Protein AF-A0A353HQZ3-F1 (afdb_monomer_lite)

Foldseek 3Di:
DDDDPPPPPPCVVVVVVLVVVVDDDDDPDDDDPPVVVVVVSVVVVVVVVVVVVVVVVVVVVVVVVVVVVVVVVVVVVVVVVVVVVVVVVVVVVVVVVVVVVVVLVVLLVVLVVQCVVVVVVLVVVLVVLVVQLVVCPPPPPVSNVVSVVVNVVSVVVNVVSVVVSVVSNDPPDD

Secondary structure (DSSP, 8-state):
--------TTSHHHHHHHHHTTS-----S----HHHHHHHHHHHHHHHHHHHHHHHHHHHHHHHHHHHHHHHHHHHHHHHHHHHHHHHHHHHHHHHHHHHHHHHHHHHHHHHHHHHHHHHHHHHHHHHHHHHHHHHTTT-HHHHHHHHHHHHHHHHHHHHHHHHHHHTS-----

Radius of gyration: 51.66 Å; chains: 1; bounding box: 93×32×140 Å

Structure (mmCIF, N/CA/C/O backbone):
data_AF-A0A353HQZ3-F1
#
_entry.id   AF-A0A353HQZ3-F1
#
loop_
_atom_site.group_PDB
_atom_site.id
_atom_site.type_symbol
_atom_site.label_atom_id
_atom_site.label_alt_id
_atom_site.label_comp_id
_atom_site.label_asym_id
_atom_site.label_entity_id
_atom_site.label_seq_id
_atom_site.pdbx_PDB_ins_code
_atom_site.Cartn_x
_atom_site.Cartn_y
_atom_site.Cartn_z
_atom_site.occupancy
_atom_site.B_iso_or_equiv
_atom_site.auth_seq_id
_atom_site.auth_comp_id
_atom_site.auth_asym_id
_atom_site.auth_atom_id
_atom_site.pdbx_PDB_model_num
ATOM 1 N N . MET A 1 1 ? 23.867 16.248 -28.131 1.00 38.22 1 MET A N 1
ATOM 2 C CA . MET A 1 1 ? 24.488 17.037 -29.217 1.00 38.22 1 MET A CA 1
ATOM 3 C C . MET A 1 1 ? 24.081 16.432 -30.549 1.00 38.22 1 MET A C 1
ATOM 5 O O . MET A 1 1 ? 24.324 15.257 -30.771 1.00 38.22 1 MET A O 1
ATOM 9 N N . LYS A 1 2 ? 23.372 17.206 -31.380 1.00 40.94 2 LYS A N 1
ATOM 10 C CA . LYS A 1 2 ? 22.935 16.814 -32.726 1.00 40.94 2 LYS A CA 1
ATOM 11 C C . LYS A 1 2 ? 24.167 16.733 -33.627 1.00 40.94 2 LYS A C 1
ATOM 13 O O . LYS A 1 2 ? 24.687 17.774 -34.016 1.00 40.94 2 LYS A O 1
ATOM 18 N N . MET A 1 3 ? 24.628 15.527 -33.944 1.00 41.34 3 MET A N 1
ATOM 19 C CA . MET A 1 3 ? 25.555 15.345 -35.054 1.00 41.34 3 MET A CA 1
ATOM 20 C C . MET A 1 3 ? 24.743 15.420 -36.342 1.00 41.34 3 MET A C 1
ATOM 22 O O . MET A 1 3 ? 23.848 14.620 -36.608 1.00 41.34 3 MET A O 1
ATOM 26 N N . SER A 1 4 ? 25.006 16.504 -37.060 1.00 37.56 4 SER A N 1
ATOM 27 C CA . SER A 1 4 ? 24.504 16.847 -38.375 1.00 37.56 4 SER A CA 1
ATOM 28 C C . SER A 1 4 ? 24.644 15.658 -39.316 1.00 37.56 4 SER A C 1
ATOM 30 O O . SER A 1 4 ? 25.734 15.296 -39.756 1.00 37.56 4 SER A O 1
ATOM 32 N N . LEU A 1 5 ? 23.493 15.075 -39.640 1.00 44.28 5 LEU A N 1
ATOM 33 C CA . LEU A 1 5 ? 23.323 14.120 -40.716 1.00 44.28 5 LEU A CA 1
ATOM 34 C C . LEU A 1 5 ? 23.612 14.863 -42.027 1.00 44.28 5 LEU A C 1
ATOM 36 O O . LEU A 1 5 ? 22.738 15.498 -42.625 1.00 44.28 5 LEU A O 1
ATOM 40 N N . THR A 1 6 ? 24.876 14.852 -42.440 1.00 47.00 6 THR A N 1
ATOM 41 C CA . THR A 1 6 ? 25.286 15.270 -43.772 1.00 47.00 6 THR A CA 1
ATOM 42 C C . THR A 1 6 ? 24.639 14.308 -44.760 1.00 47.00 6 THR A C 1
ATOM 44 O O . THR A 1 6 ? 25.075 13.179 -44.975 1.00 47.00 6 THR A O 1
ATOM 47 N N . ARG A 1 7 ? 23.509 14.767 -45.311 1.00 48.06 7 ARG A N 1
ATOM 48 C CA . ARG A 1 7 ? 22.834 14.206 -46.482 1.00 48.06 7 ARG A CA 1
ATOM 49 C C . ARG A 1 7 ? 23.888 13.734 -47.493 1.00 48.06 7 ARG A C 1
ATOM 51 O O . ARG A 1 7 ? 24.708 14.558 -47.903 1.00 48.06 7 ARG A O 1
ATOM 58 N N . PRO A 1 8 ? 23.834 12.491 -48.000 1.00 47.25 8 PRO A N 1
ATOM 59 C CA . PRO A 1 8 ? 24.566 12.130 -49.204 1.00 47.25 8 PRO A CA 1
ATOM 60 C C . PRO A 1 8 ? 23.825 12.728 -50.412 1.00 47.25 8 PRO A C 1
ATOM 62 O O . PRO A 1 8 ? 23.245 12.017 -51.223 1.00 47.25 8 PRO A O 1
ATOM 65 N N . ALA A 1 9 ? 23.793 14.060 -50.508 1.00 45.16 9 ALA A N 1
ATOM 66 C CA . ALA A 1 9 ? 23.201 14.796 -51.626 1.00 45.16 9 ALA A CA 1
ATOM 67 C C . ALA A 1 9 ? 24.158 14.910 -52.832 1.00 45.16 9 ALA A C 1
ATOM 69 O O . ALA A 1 9 ? 23.822 15.550 -53.819 1.00 45.16 9 ALA A O 1
ATOM 70 N N . GLY A 1 10 ? 25.341 14.286 -52.776 1.00 46.62 10 GLY A N 1
ATOM 71 C CA . GLY A 1 10 ? 26.368 14.408 -53.817 1.00 46.62 10 GLY A CA 1
ATOM 72 C C . GLY A 1 10 ? 26.423 13.284 -54.857 1.00 46.62 10 GLY A C 1
ATOM 73 O O . GLY A 1 10 ? 27.144 13.431 -55.835 1.00 46.62 10 GLY A O 1
ATOM 74 N N . PHE A 1 11 ? 25.705 12.165 -54.685 1.00 50.97 11 PHE A N 1
ATOM 75 C CA . PHE A 1 11 ? 25.926 10.968 -55.525 1.00 50.97 11 PHE A CA 1
ATOM 76 C C . PHE A 1 11 ? 24.922 10.765 -56.670 1.00 50.97 11 PHE A C 1
ATOM 78 O O . PHE A 1 11 ? 25.211 10.027 -57.609 1.00 50.97 11 PHE A O 1
ATOM 85 N N . LEU A 1 12 ? 23.772 11.444 -56.640 1.00 51.09 12 LEU A N 1
ATOM 86 C CA . LEU A 1 12 ? 22.805 11.409 -57.744 1.00 51.09 12 LEU A CA 1
ATOM 87 C C . LEU A 1 12 ? 23.307 12.062 -59.051 1.00 51.09 12 LEU A C 1
ATOM 89 O O . LEU A 1 12 ? 23.034 11.487 -60.104 1.00 51.09 12 LEU A O 1
ATOM 93 N N . PRO A 1 13 ? 24.090 13.168 -59.052 1.00 49.91 13 PRO A N 1
ATOM 94 C CA . PRO A 1 13 ? 24.651 13.680 -60.306 1.00 49.91 13 PRO A CA 1
ATOM 95 C C . PRO A 1 13 ? 25.815 12.826 -60.839 1.00 49.91 13 PRO A C 1
ATOM 97 O O . PRO A 1 13 ? 26.076 12.843 -62.038 1.00 49.91 13 PRO A O 1
ATOM 100 N N . ALA A 1 14 ? 26.485 12.036 -59.988 1.00 50.84 14 ALA A N 1
ATOM 101 C CA . ALA A 1 14 ? 27.615 11.200 -60.403 1.00 50.84 14 ALA A CA 1
ATOM 102 C C . ALA A 1 14 ? 27.174 9.960 -61.203 1.00 50.84 14 ALA A C 1
ATOM 104 O O . ALA A 1 14 ? 27.853 9.569 -62.147 1.00 50.84 14 ALA A O 1
ATOM 105 N N . LEU A 1 15 ? 26.016 9.369 -60.883 1.00 51.97 15 LEU A N 1
ATOM 106 C CA . LEU A 1 15 ? 25.512 8.188 -61.598 1.00 51.97 15 LEU A CA 1
ATOM 107 C C . LEU A 1 15 ? 24.880 8.541 -62.959 1.00 51.97 15 LEU A C 1
ATOM 109 O O . LEU A 1 15 ? 24.982 7.763 -63.904 1.00 51.97 15 LEU A O 1
ATOM 113 N N . LEU A 1 16 ? 24.287 9.736 -63.082 1.00 50.94 16 LEU A N 1
ATOM 114 C CA . LEU A 1 16 ? 23.730 10.236 -64.348 1.00 50.94 16 LEU A CA 1
ATOM 115 C C . LEU A 1 16 ? 24.813 10.677 -65.347 1.00 50.94 16 LEU A C 1
ATOM 117 O O . LEU A 1 16 ? 24.624 10.517 -66.549 1.00 50.94 16 LEU A O 1
ATOM 121 N N . LEU A 1 17 ? 25.970 11.152 -64.873 1.00 51.66 17 LEU A N 1
ATOM 122 C CA . LEU A 1 17 ? 27.112 11.470 -65.742 1.00 51.66 17 LEU A CA 1
ATOM 123 C C . LEU A 1 17 ? 27.798 10.222 -66.312 1.00 51.66 17 LEU A C 1
ATOM 125 O O . LEU A 1 17 ? 28.302 10.252 -67.430 1.00 51.66 17 LEU A O 1
ATOM 129 N N . VAL A 1 18 ? 27.773 9.104 -65.584 1.00 52.50 18 VAL A N 1
ATOM 130 C CA . VAL A 1 18 ? 28.383 7.848 -66.041 1.00 52.50 18 VAL A CA 1
ATOM 131 C C . VAL A 1 18 ? 27.542 7.161 -67.128 1.00 52.50 18 VAL A C 1
ATOM 133 O O . VAL A 1 18 ? 28.102 6.577 -68.054 1.00 52.50 18 VAL A O 1
ATOM 136 N N . GLY A 1 19 ? 26.210 7.288 -67.079 1.00 49.19 19 GLY A N 1
ATOM 137 C CA . GLY A 1 19 ? 25.314 6.770 -68.122 1.00 49.19 19 GLY A CA 1
ATOM 138 C C . GLY A 1 19 ? 25.378 7.537 -69.450 1.00 49.19 19 GLY A C 1
ATOM 139 O O . GLY A 1 19 ? 25.110 6.958 -70.500 1.00 49.19 19 GLY A O 1
ATOM 140 N N . ALA A 1 20 ? 25.776 8.813 -69.430 1.00 46.59 20 ALA A N 1
ATOM 141 C CA . ALA A 1 20 ? 25.833 9.651 -70.629 1.00 46.59 20 ALA A CA 1
ATOM 142 C C . ALA A 1 20 ? 27.098 9.432 -71.487 1.00 46.59 20 ALA A C 1
ATOM 144 O O . ALA A 1 20 ? 27.075 9.717 -72.680 1.00 46.59 20 ALA A O 1
ATOM 145 N N . CYS A 1 21 ? 28.183 8.876 -70.932 1.00 45.84 21 CYS A N 1
ATOM 146 C CA . CYS A 1 21 ? 29.441 8.677 -71.671 1.00 45.84 21 CYS A CA 1
ATOM 147 C C . CYS A 1 21 ? 29.528 7.359 -72.465 1.00 45.84 21 CYS A C 1
ATOM 149 O O . CYS A 1 21 ? 30.512 7.143 -73.168 1.00 45.84 21 CYS A O 1
ATOM 151 N N . VAL A 1 22 ? 28.521 6.477 -72.400 1.00 48.75 22 VAL A N 1
ATOM 152 C CA . VAL A 1 22 ? 28.497 5.237 -73.211 1.00 48.75 22 VAL A CA 1
ATOM 153 C C . VAL A 1 22 ? 28.037 5.496 -74.658 1.00 48.75 22 VAL A C 1
ATOM 155 O O . VAL A 1 22 ? 28.209 4.638 -75.521 1.00 48.75 22 VAL A O 1
ATOM 158 N N . ALA A 1 23 ? 27.544 6.698 -74.975 1.00 52.78 23 ALA A N 1
ATOM 159 C CA . ALA A 1 23 ? 27.141 7.079 -76.326 1.00 52.78 23 ALA A CA 1
ATOM 160 C C . ALA A 1 23 ? 28.024 8.205 -76.897 1.00 52.78 23 ALA A C 1
ATOM 162 O O . ALA A 1 23 ? 27.631 9.364 -76.940 1.00 52.78 23 ALA A O 1
ATOM 163 N N . GLY A 1 24 ? 29.202 7.826 -77.399 1.00 50.41 24 GLY A N 1
ATOM 164 C CA . GLY A 1 24 ? 29.884 8.559 -78.471 1.00 50.41 24 GLY A CA 1
ATOM 165 C C . GLY A 1 24 ? 31.021 9.501 -78.063 1.00 50.41 24 GLY A C 1
ATOM 166 O O . GLY A 1 24 ? 30.786 10.589 -77.559 1.00 50.41 24 GLY A O 1
ATOM 167 N N . ALA A 1 25 ? 32.254 9.112 -78.401 1.00 42.81 25 ALA A N 1
ATOM 168 C CA . ALA A 1 25 ? 33.193 9.910 -79.205 1.00 42.81 25 ALA A CA 1
ATOM 169 C C . ALA A 1 25 ? 34.508 9.126 -79.362 1.00 42.81 25 ALA A C 1
ATOM 171 O O . ALA A 1 25 ? 35.255 8.933 -78.405 1.00 42.81 25 ALA A O 1
ATOM 172 N N . GLY A 1 26 ? 34.781 8.645 -80.578 1.00 44.47 26 GLY A N 1
ATOM 173 C CA . GLY A 1 26 ? 36.077 8.072 -80.929 1.00 44.47 26 GLY A CA 1
ATOM 174 C C . GLY A 1 26 ? 37.139 9.166 -81.029 1.00 44.47 26 GLY A C 1
ATOM 175 O O . GLY A 1 26 ? 36.964 10.128 -81.772 1.00 44.47 26 GLY A O 1
ATOM 176 N N . VAL A 1 27 ? 38.245 8.992 -80.307 1.00 44.78 27 VAL A N 1
ATOM 177 C CA . VAL A 1 27 ? 39.480 9.769 -80.470 1.00 44.78 27 VAL A CA 1
ATOM 178 C C . VAL A 1 27 ? 40.572 8.796 -80.936 1.00 44.78 27 VAL A C 1
ATOM 180 O O . VAL A 1 27 ? 40.839 7.821 -80.231 1.00 44.78 27 VAL A O 1
ATOM 183 N N . PRO A 1 28 ? 41.189 8.991 -82.115 1.00 45.97 28 PRO A N 1
ATOM 184 C CA . PRO A 1 28 ? 42.263 8.130 -82.591 1.00 45.97 28 PRO A CA 1
ATOM 185 C C . PRO A 1 28 ? 43.606 8.621 -82.035 1.00 45.97 28 PRO A C 1
ATOM 187 O O . PRO A 1 28 ? 43.956 9.785 -82.209 1.00 45.97 28 PRO A O 1
ATOM 190 N N . GLY A 1 29 ? 44.370 7.735 -81.385 1.00 48.78 29 GLY A N 1
ATOM 191 C CA . GLY A 1 29 ? 45.760 8.036 -81.011 1.00 48.78 29 GLY A CA 1
ATOM 192 C C . GLY A 1 29 ? 46.221 7.641 -79.607 1.00 48.78 29 GLY A C 1
ATOM 193 O O . GLY A 1 29 ? 47.087 8.310 -79.065 1.00 48.78 29 GLY A O 1
ATOM 194 N N . ALA A 1 30 ? 45.677 6.585 -79.004 1.00 43.66 30 ALA A N 1
ATOM 195 C CA . ALA A 1 30 ? 46.348 5.778 -77.977 1.00 43.66 30 ALA A CA 1
ATOM 196 C C . ALA A 1 30 ? 45.568 4.463 -77.853 1.00 43.66 30 ALA A C 1
ATOM 198 O O . ALA A 1 30 ? 44.394 4.474 -77.489 1.00 43.66 30 ALA A O 1
ATOM 199 N N . ALA A 1 31 ? 46.173 3.334 -78.222 1.00 49.53 31 ALA A N 1
ATOM 200 C CA . ALA A 1 31 ? 45.517 2.030 -78.202 1.00 49.53 31 ALA A CA 1
ATOM 201 C C . ALA A 1 31 ? 45.349 1.516 -76.758 1.00 49.53 31 ALA A C 1
ATOM 203 O O . ALA A 1 31 ? 46.120 0.683 -76.292 1.00 49.53 31 ALA A O 1
ATOM 204 N N . PHE A 1 32 ? 44.332 2.010 -76.051 1.00 55.81 32 PHE A N 1
ATOM 205 C CA . PHE A 1 32 ? 43.781 1.353 -74.866 1.00 55.81 32 PHE A CA 1
ATOM 206 C C . PHE A 1 32 ? 42.470 0.653 -75.265 1.00 55.81 32 PHE A C 1
ATOM 208 O O . PHE A 1 32 ? 41.611 1.291 -75.878 1.00 55.81 32 PHE A O 1
ATOM 215 N N . PRO A 1 33 ? 42.287 -0.648 -74.975 1.00 62.53 33 PRO A N 1
ATOM 216 C CA . PRO A 1 33 ? 41.076 -1.370 -75.361 1.00 62.53 33 PRO A CA 1
ATOM 217 C C . PRO A 1 33 ? 39.856 -0.786 -74.633 1.00 62.53 33 PRO A C 1
ATOM 219 O O . PRO A 1 33 ? 39.816 -0.748 -73.409 1.00 62.53 33 PRO A O 1
ATOM 222 N N . SER A 1 34 ? 38.837 -0.346 -75.373 1.00 67.62 34 SER A N 1
ATOM 223 C CA . SER A 1 34 ? 37.625 0.323 -74.854 1.00 67.62 34 SER A CA 1
ATOM 224 C C . SER A 1 34 ? 36.842 -0.472 -73.789 1.00 67.62 34 SER A C 1
ATOM 226 O O . SER A 1 34 ? 36.051 0.090 -73.027 1.00 67.62 34 SER A O 1
ATOM 228 N N . THR A 1 35 ? 37.085 -1.778 -73.690 1.00 70.94 35 THR A N 1
ATOM 229 C CA . THR A 1 35 ? 36.509 -2.693 -72.695 1.00 70.94 35 THR A CA 1
ATOM 230 C C . THR A 1 35 ? 37.076 -2.508 -71.285 1.00 70.94 35 THR A C 1
ATOM 232 O O . THR A 1 35 ? 36.381 -2.781 -70.308 1.00 70.94 35 THR A O 1
ATOM 235 N N . THR A 1 36 ? 38.306 -2.009 -71.133 1.00 76.88 36 THR A N 1
ATOM 236 C CA . THR A 1 36 ? 38.905 -1.803 -69.801 1.00 76.88 36 THR A CA 1
ATOM 237 C C . THR A 1 36 ? 38.322 -0.581 -69.107 1.00 76.88 36 THR A C 1
ATOM 239 O O . THR A 1 36 ? 38.079 -0.617 -67.903 1.00 76.88 36 THR A O 1
ATOM 242 N N . VAL A 1 37 ? 38.020 0.475 -69.867 1.00 81.00 37 VAL A N 1
ATOM 243 C CA . VAL A 1 37 ? 37.417 1.709 -69.343 1.00 81.00 37 VAL A CA 1
ATOM 244 C C . VAL A 1 37 ? 36.013 1.439 -68.795 1.00 81.00 37 VAL A C 1
ATOM 246 O O . VAL A 1 37 ? 35.681 1.877 -67.697 1.00 81.00 37 VAL A O 1
ATOM 249 N N . THR A 1 38 ? 35.201 0.653 -69.508 1.00 78.94 38 THR A N 1
ATOM 250 C CA . THR A 1 38 ? 33.850 0.282 -69.054 1.00 78.94 38 THR A CA 1
ATOM 251 C C . THR A 1 38 ? 33.878 -0.638 -67.831 1.00 78.94 38 THR A C 1
ATOM 253 O O . THR A 1 38 ? 33.101 -0.430 -66.899 1.00 78.94 38 THR A O 1
ATOM 256 N N . ALA A 1 39 ? 34.809 -1.595 -67.768 1.00 81.62 39 ALA A N 1
ATOM 257 C CA . ALA A 1 39 ? 34.990 -2.449 -66.593 1.00 81.62 39 ALA A CA 1
ATOM 258 C C . ALA A 1 39 ? 35.394 -1.650 -65.338 1.00 81.62 39 ALA A C 1
ATOM 260 O O . ALA A 1 39 ? 34.880 -1.900 -64.246 1.00 81.62 39 ALA A O 1
ATOM 261 N N . LEU A 1 40 ? 36.271 -0.653 -65.490 1.00 85.88 40 LEU A N 1
ATOM 262 C CA . LEU A 1 40 ? 36.746 0.189 -64.388 1.00 85.88 40 LEU A CA 1
ATOM 263 C C . LEU A 1 40 ? 35.623 1.083 -63.834 1.00 85.88 40 LEU A C 1
ATOM 265 O O . LEU A 1 40 ? 35.494 1.234 -62.619 1.00 85.88 40 LEU A O 1
ATOM 269 N N . ILE A 1 41 ? 34.750 1.592 -64.710 1.00 86.62 41 ILE A N 1
ATOM 270 C CA . ILE A 1 41 ? 33.540 2.339 -64.338 1.00 86.62 41 ILE A CA 1
ATOM 271 C C . ILE A 1 41 ? 32.573 1.474 -63.511 1.00 86.62 41 ILE A C 1
ATOM 273 O O . ILE A 1 41 ? 32.110 1.910 -62.454 1.00 86.62 41 ILE A O 1
ATOM 277 N N . TRP A 1 42 ? 32.286 0.243 -63.950 1.00 88.44 42 TRP A N 1
ATOM 278 C CA . TRP A 1 42 ? 31.413 -0.677 -63.208 1.00 88.44 42 TRP A CA 1
ATOM 279 C C . TRP A 1 42 ? 32.001 -1.074 -61.851 1.00 88.44 42 TRP A C 1
ATOM 281 O O . TRP A 1 42 ? 31.268 -1.112 -60.862 1.00 88.44 42 TRP A O 1
ATOM 291 N N . LEU A 1 43 ? 33.316 -1.302 -61.771 1.00 89.62 43 LEU A N 1
ATOM 292 C CA . LEU A 1 43 ? 34.009 -1.577 -60.509 1.00 89.62 43 LEU A CA 1
ATOM 293 C C . LEU A 1 43 ? 33.903 -0.409 -59.521 1.00 89.62 43 LEU A C 1
ATOM 295 O O . LEU A 1 43 ? 33.608 -0.632 -58.349 1.00 89.62 43 LEU A O 1
ATOM 299 N N . LEU A 1 44 ? 34.081 0.831 -59.986 1.00 90.12 44 LEU A N 1
ATOM 300 C CA . LEU A 1 44 ? 33.912 2.035 -59.162 1.00 90.12 44 LEU A CA 1
ATOM 301 C C . LEU A 1 44 ? 32.470 2.194 -58.664 1.00 90.12 44 LEU A C 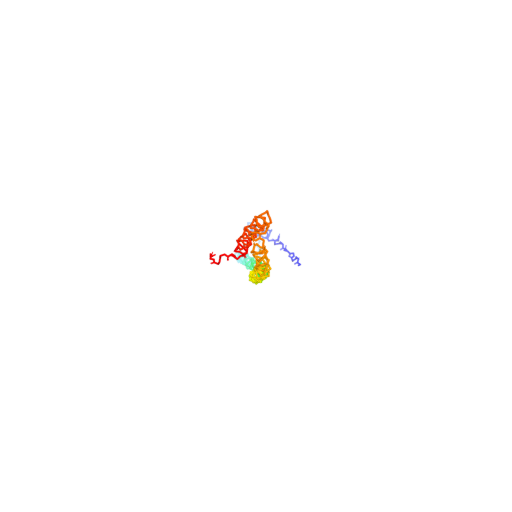1
ATOM 303 O O . LEU A 1 44 ? 32.253 2.497 -57.489 1.00 90.12 44 LEU A O 1
ATOM 307 N N . GLY A 1 45 ? 31.485 1.944 -59.531 1.00 91.19 45 GLY A N 1
ATOM 308 C CA . GLY A 1 45 ? 30.067 1.962 -59.166 1.00 91.19 45 GLY A CA 1
ATOM 309 C C . GLY A 1 45 ? 29.717 0.900 -58.120 1.00 91.19 45 GLY A C 1
ATOM 310 O O . GLY A 1 45 ? 29.082 1.212 -57.112 1.00 91.19 45 GLY A O 1
ATOM 311 N N . ALA A 1 46 ? 30.186 -0.336 -58.316 1.00 91.12 46 ALA A N 1
ATOM 312 C CA . ALA A 1 46 ? 29.983 -1.439 -57.380 1.00 91.12 46 ALA A CA 1
ATOM 313 C C . ALA A 1 46 ? 30.672 -1.183 -56.029 1.00 91.12 46 ALA A C 1
ATOM 315 O O . ALA A 1 46 ? 30.060 -1.392 -54.982 1.00 91.12 46 ALA A O 1
ATOM 316 N N . ALA A 1 47 ? 31.903 -0.661 -56.036 1.00 93.12 47 ALA A N 1
ATOM 317 C CA . ALA A 1 47 ? 32.622 -0.279 -54.823 1.00 93.12 47 ALA A CA 1
ATOM 318 C C . ALA A 1 47 ? 31.900 0.845 -54.060 1.00 93.12 47 ALA A C 1
ATOM 320 O O . ALA A 1 47 ? 31.747 0.771 -52.841 1.00 93.12 47 ALA A O 1
ATOM 321 N N . GLY A 1 48 ? 31.388 1.859 -54.765 1.00 93.69 48 GLY A N 1
ATOM 322 C CA . GLY A 1 48 ? 30.583 2.925 -54.166 1.00 93.69 48 GLY A CA 1
ATOM 323 C C . GLY A 1 48 ? 29.279 2.406 -53.554 1.00 93.69 48 GLY A C 1
ATOM 324 O O . GLY A 1 48 ? 28.948 2.752 -52.417 1.00 93.69 48 GLY A O 1
ATOM 325 N N . ALA A 1 49 ? 28.564 1.533 -54.269 1.00 93.00 49 ALA A N 1
ATOM 326 C CA . ALA A 1 49 ? 27.344 0.897 -53.777 1.00 93.00 49 ALA A CA 1
ATOM 327 C C . ALA A 1 49 ? 27.611 0.044 -52.525 1.00 93.00 49 ALA A C 1
ATOM 329 O O . ALA A 1 49 ? 26.883 0.160 -51.538 1.00 93.00 49 ALA A O 1
ATOM 330 N N . LEU A 1 50 ? 28.691 -0.743 -52.527 1.00 94.81 50 LEU A N 1
ATOM 331 C CA . LEU A 1 50 ? 29.114 -1.544 -51.380 1.00 94.81 50 LEU A CA 1
ATOM 332 C C . LEU A 1 50 ? 29.436 -0.658 -50.166 1.00 94.81 50 LEU A C 1
ATOM 334 O O . LEU A 1 50 ? 28.934 -0.911 -49.072 1.00 94.81 50 LEU A O 1
ATOM 338 N N . CYS A 1 51 ? 30.190 0.428 -50.356 1.00 94.69 51 CYS A N 1
ATOM 339 C CA . CYS A 1 51 ? 30.483 1.393 -49.294 1.00 94.69 51 CYS A CA 1
ATOM 340 C C . CYS A 1 51 ? 29.215 2.044 -48.720 1.00 94.69 51 CYS A C 1
ATOM 342 O O . CYS A 1 51 ? 29.110 2.225 -47.506 1.00 94.69 51 CYS A O 1
ATOM 344 N N . LEU A 1 52 ? 28.234 2.386 -49.562 1.00 93.50 52 LEU A N 1
ATOM 345 C CA . LEU A 1 52 ? 26.966 2.961 -49.105 1.00 93.50 52 LEU A CA 1
ATOM 346 C C . LEU A 1 52 ? 26.130 1.958 -48.305 1.00 93.50 52 LEU A C 1
ATOM 348 O O . LEU A 1 52 ? 25.553 2.342 -47.288 1.00 93.50 52 LEU A O 1
ATOM 352 N N . LEU A 1 53 ? 26.080 0.695 -48.732 1.00 92.69 53 LEU A N 1
ATOM 353 C CA . LEU A 1 53 ? 25.371 -0.365 -48.012 1.00 92.69 53 LEU A CA 1
ATOM 354 C C . LEU A 1 53 ? 26.011 -0.638 -46.649 1.00 92.69 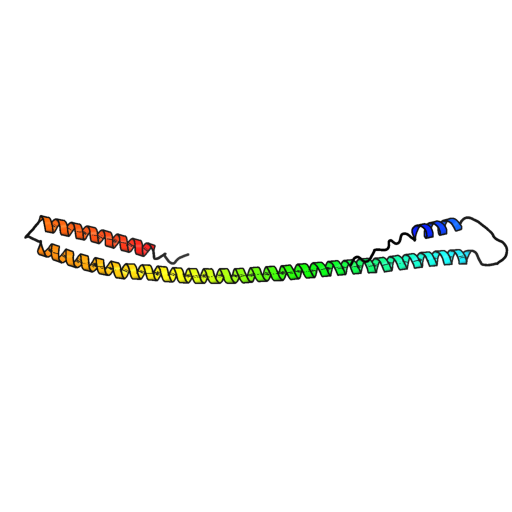53 LEU A C 1
ATOM 356 O O . LEU A 1 53 ? 25.299 -0.662 -45.647 1.00 92.69 53 LEU A O 1
ATOM 360 N N . LEU A 1 54 ? 27.342 -0.745 -46.591 1.00 92.44 54 LEU A N 1
ATOM 361 C CA . LEU A 1 54 ? 28.070 -0.912 -45.331 1.00 92.44 54 LEU A CA 1
ATOM 362 C C . LEU A 1 54 ? 27.832 0.274 -44.389 1.00 92.44 54 LEU A C 1
ATOM 364 O O . LEU A 1 54 ? 27.511 0.083 -43.218 1.00 92.44 54 LEU A O 1
ATOM 368 N N . ARG A 1 55 ? 27.899 1.508 -44.904 1.00 94.31 55 ARG A N 1
ATOM 369 C CA . ARG A 1 55 ? 27.656 2.714 -44.100 1.00 94.31 55 ARG A CA 1
ATOM 370 C C . ARG A 1 55 ? 26.213 2.806 -43.601 1.00 94.31 55 ARG A C 1
ATOM 372 O O . ARG A 1 55 ? 25.993 3.246 -42.477 1.00 94.31 55 ARG A O 1
ATOM 379 N N . ARG A 1 56 ? 25.235 2.393 -44.414 1.00 94.12 56 ARG A N 1
ATOM 380 C CA . ARG A 1 56 ? 23.828 2.316 -43.992 1.00 94.12 56 ARG A CA 1
ATOM 381 C C . ARG A 1 56 ? 23.598 1.247 -42.931 1.00 94.12 56 ARG A C 1
ATOM 383 O O . ARG A 1 56 ? 22.820 1.506 -42.022 1.00 94.12 56 ARG A O 1
ATOM 390 N N . GLY A 1 57 ? 24.265 0.098 -43.028 1.00 93.75 57 GLY A N 1
ATOM 391 C CA . GLY A 1 57 ? 24.208 -0.939 -41.996 1.00 93.75 57 GLY A CA 1
ATOM 392 C C . GLY A 1 57 ? 24.676 -0.408 -40.641 1.00 93.75 57 GLY A C 1
ATOM 393 O O . GLY A 1 57 ? 23.938 -0.487 -39.667 1.00 93.75 57 GLY A O 1
ATOM 394 N N . ILE A 1 58 ? 25.840 0.252 -40.619 1.00 93.94 58 ILE A N 1
ATOM 395 C CA . ILE A 1 58 ? 26.412 0.831 -39.392 1.00 93.94 58 ILE A CA 1
ATOM 396 C C . ILE A 1 58 ? 25.483 1.901 -38.782 1.00 93.94 58 ILE A C 1
ATOM 398 O O . ILE A 1 58 ? 25.217 1.864 -37.586 1.00 93.94 58 ILE A O 1
ATOM 402 N N . ASP A 1 59 ? 24.928 2.816 -39.590 1.00 95.75 59 ASP A N 1
ATOM 403 C CA . ASP A 1 59 ? 24.012 3.868 -39.099 1.00 95.75 59 ASP A CA 1
ATOM 404 C C . ASP A 1 59 ? 22.697 3.298 -38.531 1.00 95.75 59 ASP A C 1
ATOM 406 O O . ASP A 1 59 ? 22.139 3.849 -37.580 1.00 95.75 59 ASP A O 1
ATOM 410 N N . LEU A 1 60 ? 22.191 2.191 -39.085 1.00 94.06 60 LEU A N 1
ATOM 411 C CA . LEU A 1 60 ? 21.009 1.514 -38.543 1.00 94.06 60 LEU A CA 1
ATOM 412 C C . LEU A 1 60 ? 21.314 0.823 -37.211 1.00 94.06 60 LEU A C 1
ATOM 414 O O . LEU A 1 60 ? 20.524 0.958 -36.273 1.00 94.06 60 LEU A O 1
ATOM 418 N N . ASP A 1 61 ? 22.459 0.150 -37.109 1.00 96.50 61 ASP A N 1
ATOM 419 C CA . ASP A 1 61 ? 22.896 -0.502 -35.873 1.00 96.50 61 ASP A CA 1
ATOM 420 C C . ASP A 1 61 ? 23.121 0.514 -34.748 1.00 96.50 61 ASP A C 1
ATOM 422 O O . ASP A 1 61 ? 22.702 0.287 -33.610 1.00 96.50 61 ASP A O 1
ATOM 426 N N . ASP A 1 62 ? 23.716 1.667 -35.055 1.00 95.38 62 ASP A N 1
ATOM 427 C CA . ASP A 1 62 ? 23.941 2.727 -34.072 1.00 95.38 62 ASP A CA 1
ATOM 428 C C . ASP A 1 62 ? 22.618 3.297 -33.539 1.00 95.38 62 ASP A C 1
ATOM 430 O O . ASP A 1 62 ? 22.452 3.465 -32.327 1.00 95.38 62 ASP A O 1
ATOM 434 N N . ARG A 1 63 ? 21.623 3.512 -34.411 1.00 96.00 63 ARG A N 1
ATOM 435 C CA . ARG A 1 63 ? 20.282 3.958 -33.986 1.00 96.00 63 ARG A CA 1
ATOM 436 C C . ARG A 1 63 ? 19.557 2.903 -33.164 1.00 96.00 63 ARG A C 1
ATOM 438 O O . ARG A 1 63 ? 18.908 3.245 -32.174 1.00 96.00 63 ARG A O 1
ATOM 445 N N . ALA A 1 64 ? 19.663 1.633 -33.551 1.00 96.38 64 ALA A N 1
ATOM 446 C CA . ALA A 1 64 ? 19.071 0.531 -32.802 1.00 96.38 64 ALA A CA 1
ATOM 447 C C . ALA A 1 64 ? 19.657 0.456 -31.382 1.00 96.38 64 ALA A C 1
ATOM 449 O O . ALA A 1 64 ? 18.908 0.337 -30.410 1.00 96.38 64 ALA A O 1
ATOM 450 N N . ARG A 1 65 ? 20.980 0.620 -31.249 1.00 97.25 65 ARG A N 1
ATOM 451 C CA . ARG A 1 65 ? 21.674 0.672 -29.953 1.00 97.25 65 ARG A CA 1
ATOM 452 C C . ARG A 1 65 ? 21.249 1.874 -29.117 1.00 97.25 65 ARG A C 1
ATOM 454 O O . ARG A 1 65 ? 21.015 1.718 -27.920 1.00 97.25 65 ARG A O 1
ATOM 461 N N . GLU A 1 66 ? 21.110 3.053 -29.722 1.00 96.88 66 GLU A N 1
ATOM 462 C CA . GLU A 1 66 ? 20.684 4.256 -29.000 1.00 96.88 66 GLU A CA 1
ATOM 463 C C . GLU A 1 66 ? 19.256 4.115 -28.449 1.00 96.88 66 GLU A C 1
ATOM 465 O O . GLU A 1 66 ? 19.007 4.422 -27.281 1.00 96.88 66 GLU A O 1
ATOM 470 N N . LEU A 1 67 ? 18.319 3.604 -29.255 1.00 97.12 67 LEU A N 1
ATOM 471 C CA . LEU A 1 67 ? 16.945 3.359 -28.810 1.00 97.12 67 LEU A CA 1
ATOM 472 C C . LEU A 1 67 ? 16.886 2.288 -27.717 1.00 97.12 67 LEU A C 1
ATOM 474 O O . LEU A 1 67 ? 16.201 2.484 -26.713 1.00 97.12 67 LEU A O 1
ATOM 478 N N . ALA A 1 68 ? 17.642 1.198 -27.865 1.00 97.44 68 ALA A N 1
ATOM 479 C CA . ALA A 1 68 ? 17.730 0.154 -26.848 1.00 97.44 68 ALA A CA 1
ATOM 480 C C . ALA A 1 68 ? 18.283 0.695 -25.518 1.00 97.44 68 ALA A C 1
ATOM 482 O O . ALA A 1 68 ? 17.751 0.380 -24.453 1.00 97.44 68 ALA A O 1
ATOM 483 N N . ALA A 1 69 ? 19.303 1.558 -25.567 1.00 97.31 69 ALA A N 1
ATOM 484 C CA . ALA A 1 69 ? 19.857 2.197 -24.377 1.00 97.31 69 ALA A CA 1
ATOM 485 C C . ALA A 1 69 ? 18.828 3.104 -23.682 1.00 97.31 69 ALA A C 1
ATOM 487 O O . ALA A 1 69 ? 18.676 3.033 -22.462 1.00 97.31 69 ALA A O 1
ATOM 488 N N . ARG A 1 70 ? 18.077 3.910 -24.446 1.00 97.81 70 ARG A N 1
ATOM 489 C CA . ARG A 1 70 ? 17.013 4.772 -23.901 1.00 97.81 70 ARG A CA 1
ATOM 490 C C . ARG A 1 70 ? 15.895 3.958 -23.248 1.00 97.81 70 ARG A C 1
ATOM 492 O O . ARG A 1 70 ? 15.538 4.241 -22.109 1.00 97.81 70 ARG A O 1
ATOM 499 N N . LEU A 1 71 ? 15.408 2.911 -23.919 1.00 98.19 71 LEU A N 1
ATOM 500 C CA . LEU A 1 71 ? 14.382 2.020 -23.366 1.00 98.19 71 LEU A CA 1
ATOM 501 C C . LEU A 1 71 ? 14.861 1.322 -22.091 1.00 98.19 71 LEU A C 1
ATOM 503 O O . LEU A 1 71 ? 14.104 1.221 -21.132 1.00 98.19 71 LEU A O 1
ATOM 507 N N . CYS A 1 72 ? 16.122 0.888 -22.044 1.00 98.12 72 CYS A N 1
ATOM 508 C CA . CYS A 1 72 ? 16.708 0.277 -20.853 1.00 98.12 72 CYS A CA 1
ATOM 509 C C . CYS A 1 72 ? 16.744 1.254 -19.665 1.00 98.12 72 CYS A C 1
ATOM 511 O O . CYS A 1 72 ? 16.440 0.866 -18.538 1.00 98.12 72 CYS A O 1
ATOM 513 N N . LEU A 1 73 ? 17.068 2.531 -19.901 1.00 97.94 73 LEU A N 1
ATOM 514 C CA . LEU A 1 73 ? 17.029 3.558 -18.855 1.00 97.94 73 LEU A CA 1
ATOM 515 C C . LEU A 1 73 ? 15.601 3.812 -18.358 1.00 97.94 73 LEU A C 1
ATOM 517 O O . LEU A 1 73 ? 15.377 3.833 -17.149 1.00 97.94 73 LEU A O 1
ATOM 521 N N . GLU A 1 74 ? 14.635 3.953 -19.266 1.00 97.88 74 GLU A N 1
ATOM 522 C CA . GLU A 1 74 ? 13.229 4.146 -18.897 1.00 97.88 74 GLU A CA 1
ATOM 523 C C . GLU A 1 74 ? 12.659 2.937 -18.147 1.00 97.88 74 GLU A C 1
ATOM 525 O O . GLU A 1 74 ? 11.973 3.105 -17.140 1.00 97.88 74 GLU A O 1
ATOM 530 N N . GLN A 1 75 ? 12.975 1.715 -18.586 1.00 98.06 75 GLN A N 1
ATOM 531 C CA . GLN A 1 75 ? 12.561 0.486 -17.910 1.00 98.06 75 GLN A CA 1
ATOM 532 C C . GLN A 1 75 ? 13.149 0.390 -16.506 1.00 98.06 75 GLN A C 1
ATOM 534 O O . GLN A 1 75 ? 12.412 0.094 -15.571 1.00 98.06 75 GLN A O 1
ATOM 539 N N . LYS A 1 76 ? 14.439 0.697 -16.329 1.00 98.12 76 LYS A N 1
ATOM 540 C CA . LYS A 1 76 ? 15.063 0.730 -14.999 1.00 98.12 76 LYS A CA 1
ATOM 541 C C . LYS A 1 76 ? 14.397 1.758 -14.089 1.00 98.12 76 LYS A C 1
ATOM 543 O O . LYS A 1 76 ? 14.101 1.447 -12.941 1.00 98.12 76 LYS A O 1
ATOM 548 N N . ALA A 1 77 ? 14.122 2.959 -14.599 1.00 97.50 77 ALA A N 1
ATOM 549 C CA . ALA A 1 77 ? 13.432 3.993 -13.831 1.00 97.50 77 ALA A CA 1
ATOM 550 C C . ALA A 1 77 ? 12.020 3.547 -13.412 1.00 97.50 77 ALA A C 1
ATOM 552 O O . ALA A 1 77 ? 11.636 3.733 -12.258 1.00 97.50 77 ALA A O 1
ATOM 553 N N . ARG A 1 78 ? 11.269 2.904 -14.320 1.00 97.69 78 ARG A N 1
ATOM 554 C CA . ARG A 1 78 ? 9.950 2.331 -14.011 1.00 97.69 78 ARG A CA 1
ATOM 555 C C . ARG A 1 78 ? 10.032 1.213 -12.978 1.00 97.69 78 ARG A C 1
ATOM 557 O O . ARG A 1 78 ? 9.283 1.256 -12.013 1.00 97.69 78 ARG A O 1
ATOM 564 N N . GLN A 1 79 ? 10.966 0.276 -13.127 1.00 98.19 79 GLN A N 1
ATOM 565 C CA . GLN A 1 79 ? 11.153 -0.829 -12.182 1.00 98.19 79 GLN A CA 1
ATOM 566 C C . GLN A 1 79 ? 11.453 -0.333 -10.764 1.00 98.19 79 GLN A C 1
ATOM 568 O O . GLN A 1 79 ? 10.890 -0.856 -9.809 1.00 98.19 79 GLN A O 1
ATOM 573 N N . VAL A 1 80 ? 12.290 0.701 -10.620 1.00 98.12 80 VAL A N 1
ATOM 574 C CA . VAL A 1 80 ? 12.583 1.311 -9.310 1.00 98.12 80 VAL A CA 1
ATOM 575 C C . VAL A 1 80 ? 11.346 1.993 -8.715 1.00 98.12 80 VAL A C 1
ATOM 577 O O . VAL A 1 80 ? 11.103 1.901 -7.512 1.00 98.12 80 VAL A O 1
ATOM 580 N N . ALA A 1 81 ? 10.543 2.671 -9.539 1.00 96.88 81 ALA A N 1
ATOM 581 C CA . ALA A 1 81 ? 9.296 3.278 -9.078 1.00 96.88 81 ALA A CA 1
ATOM 582 C C . ALA A 1 81 ? 8.272 2.213 -8.645 1.00 96.88 81 ALA A C 1
ATOM 584 O O . ALA A 1 81 ? 7.652 2.347 -7.593 1.00 96.88 81 ALA A O 1
ATOM 585 N N . GLU A 1 82 ? 8.127 1.135 -9.417 1.00 97.94 82 GLU A N 1
ATOM 586 C CA . GLU A 1 82 ? 7.247 0.008 -9.097 1.00 97.94 82 GLU A CA 1
ATOM 587 C C . GLU A 1 82 ? 7.681 -0.707 -7.813 1.00 97.94 82 GLU A C 1
ATOM 589 O O . GLU A 1 82 ? 6.837 -0.977 -6.959 1.00 97.94 82 GLU A O 1
ATOM 594 N N . SER A 1 83 ? 8.982 -0.952 -7.617 1.00 97.56 83 SER A N 1
ATOM 595 C CA . SER A 1 83 ? 9.473 -1.558 -6.375 1.00 97.56 83 SER A CA 1
ATOM 596 C C . SER A 1 83 ? 9.197 -0.666 -5.163 1.00 97.56 83 SER A C 1
ATOM 598 O O . SER A 1 83 ? 8.712 -1.156 -4.149 1.00 97.56 83 SER A O 1
ATOM 600 N N . ALA A 1 84 ? 9.400 0.651 -5.282 1.00 97.06 84 ALA A N 1
ATOM 601 C CA . ALA A 1 84 ? 9.074 1.591 -4.209 1.00 97.06 84 ALA A CA 1
ATOM 602 C C . ALA A 1 84 ? 7.564 1.620 -3.888 1.00 97.06 84 ALA A C 1
ATOM 604 O O . ALA A 1 84 ? 7.171 1.723 -2.723 1.00 97.06 84 ALA A O 1
ATOM 605 N N . LEU A 1 85 ? 6.698 1.495 -4.900 1.00 97.19 85 LEU A N 1
ATOM 606 C CA . LEU A 1 85 ? 5.250 1.383 -4.695 1.00 97.19 85 LEU A CA 1
ATOM 607 C C . LEU A 1 85 ? 4.873 0.086 -3.967 1.00 97.19 85 LEU A C 1
ATOM 609 O O . LEU A 1 85 ? 4.076 0.123 -3.031 1.00 97.19 85 LEU A O 1
ATOM 613 N N . LEU A 1 86 ? 5.468 -1.048 -4.337 1.00 97.62 86 LEU A N 1
ATOM 614 C CA . LEU A 1 86 ? 5.230 -2.318 -3.646 1.00 97.62 86 LEU A CA 1
ATOM 615 C C . LEU A 1 86 ? 5.721 -2.269 -2.192 1.00 97.62 86 LEU A C 1
ATOM 617 O O . LEU A 1 86 ? 4.994 -2.666 -1.278 1.00 97.62 86 LEU A O 1
ATOM 621 N N . ASP A 1 87 ? 6.904 -1.708 -1.949 1.00 97.00 87 ASP A N 1
ATOM 622 C CA . ASP A 1 87 ? 7.452 -1.546 -0.600 1.00 97.00 87 ASP A CA 1
ATOM 623 C C . ASP A 1 87 ? 6.540 -0.668 0.267 1.00 97.00 87 ASP A C 1
ATOM 625 O O . ASP A 1 87 ? 6.180 -1.037 1.385 1.00 97.00 87 ASP A O 1
ATOM 629 N N . THR A 1 88 ? 6.069 0.464 -0.260 1.00 95.62 88 THR A N 1
ATOM 630 C CA . THR A 1 88 ? 5.126 1.321 0.476 1.00 95.62 88 THR A CA 1
ATOM 631 C C . THR A 1 88 ? 3.783 0.629 0.722 1.00 95.62 88 THR A C 1
ATOM 633 O O . THR A 1 88 ? 3.258 0.714 1.833 1.00 95.62 88 THR A O 1
ATOM 636 N N . GLN A 1 89 ? 3.245 -0.121 -0.245 1.00 97.12 89 GLN A N 1
ATOM 637 C CA . GLN A 1 89 ? 2.006 -0.884 -0.069 1.00 97.12 89 GLN A CA 1
ATOM 638 C C . GLN A 1 89 ? 2.137 -1.954 1.023 1.00 97.12 89 GLN A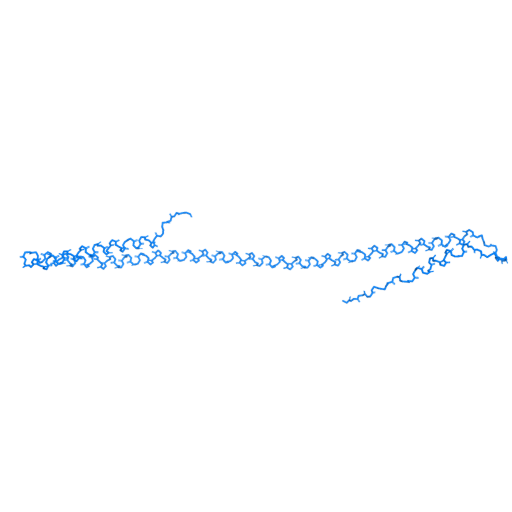 C 1
ATOM 640 O O . GLN A 1 89 ? 1.226 -2.121 1.843 1.00 97.12 89 GLN A O 1
ATOM 645 N N . THR A 1 90 ? 3.261 -2.674 1.070 1.00 96.12 90 THR A N 1
ATOM 646 C CA . THR A 1 90 ? 3.501 -3.686 2.110 1.00 96.12 90 THR A CA 1
ATOM 647 C C . THR A 1 90 ? 3.610 -3.048 3.495 1.00 96.12 90 THR A C 1
ATOM 649 O O . THR A 1 90 ? 2.996 -3.544 4.444 1.00 96.12 90 THR A O 1
ATOM 652 N N . VAL A 1 91 ? 4.303 -1.910 3.611 1.00 96.25 91 VAL A N 1
ATOM 653 C CA . VAL A 1 91 ? 4.404 -1.142 4.861 1.00 96.25 91 VAL A CA 1
ATOM 654 C C . VAL A 1 91 ? 3.034 -0.637 5.312 1.00 96.25 91 VAL A C 1
ATOM 656 O O . VAL A 1 91 ? 2.668 -0.846 6.468 1.00 96.25 91 VAL A O 1
ATOM 659 N N . LEU A 1 92 ? 2.244 -0.038 4.416 1.00 96.31 92 LEU A N 1
ATOM 660 C CA . LEU A 1 92 ? 0.892 0.433 4.732 1.00 96.31 92 LEU A CA 1
ATOM 661 C C . LEU A 1 92 ? 0.002 -0.716 5.208 1.00 96.31 92 LEU A C 1
ATOM 663 O O . LEU A 1 92 ? -0.638 -0.607 6.250 1.00 96.31 92 LEU A O 1
ATOM 667 N N . THR A 1 93 ? 0.022 -1.847 4.504 1.00 96.06 93 THR A N 1
ATOM 668 C CA . THR A 1 93 ? -0.754 -3.037 4.885 1.00 96.06 93 THR A CA 1
ATOM 669 C C . THR A 1 93 ? -0.343 -3.552 6.264 1.00 96.06 93 THR A C 1
ATOM 671 O O . THR A 1 93 ? -1.193 -3.916 7.077 1.00 96.06 93 THR A O 1
ATOM 674 N N . ARG A 1 94 ? 0.962 -3.562 6.563 1.00 95.69 94 ARG A N 1
ATOM 675 C CA . ARG A 1 94 ? 1.481 -3.950 7.878 1.00 95.69 94 ARG A CA 1
ATOM 676 C C . ARG A 1 94 ? 1.001 -3.001 8.974 1.00 95.69 94 ARG A C 1
ATOM 678 O O . ARG A 1 94 ? 0.536 -3.478 10.005 1.00 95.69 94 ARG A O 1
ATOM 685 N N . ILE A 1 95 ? 1.094 -1.690 8.751 1.00 96.00 95 ILE A N 1
ATOM 686 C CA . ILE A 1 95 ? 0.671 -0.677 9.725 1.00 96.00 95 ILE A CA 1
ATOM 687 C C . ILE A 1 95 ? -0.834 -0.770 9.973 1.00 96.00 95 ILE A C 1
ATOM 689 O O . ILE A 1 95 ? -1.243 -0.769 11.129 1.00 96.00 95 ILE A O 1
ATOM 693 N N . VAL A 1 96 ? -1.650 -0.909 8.924 1.00 94.38 96 VAL A N 1
ATOM 694 C CA . VAL A 1 96 ? -3.106 -1.074 9.055 1.00 94.38 96 VAL A CA 1
ATOM 695 C C . VAL A 1 96 ? -3.429 -2.306 9.898 1.00 94.38 96 VAL A C 1
ATOM 697 O O . VAL A 1 96 ? -4.129 -2.183 10.895 1.00 94.38 96 VAL A O 1
ATOM 700 N N . ARG A 1 97 ? -2.820 -3.463 9.606 1.00 93.06 97 ARG A N 1
ATOM 701 C CA . ARG A 1 97 ? -3.015 -4.683 10.413 1.00 93.06 97 ARG A CA 1
ATOM 702 C C . ARG A 1 97 ? -2.616 -4.501 11.878 1.00 93.06 97 ARG A C 1
ATOM 704 O O . ARG A 1 97 ? -3.301 -4.995 12.770 1.00 93.06 97 ARG A O 1
ATOM 711 N N . GLN A 1 98 ? -1.508 -3.808 12.139 1.00 92.69 98 GLN A N 1
ATOM 712 C CA . GLN A 1 98 ? -1.085 -3.505 13.506 1.00 92.69 98 GLN A CA 1
ATOM 713 C C . GLN A 1 98 ? -2.073 -2.562 14.201 1.00 92.69 98 GLN A C 1
ATOM 715 O O . GLN A 1 98 ? -2.423 -2.799 15.354 1.00 92.69 98 GLN A O 1
ATOM 720 N N . GLN A 1 99 ? -2.553 -1.525 13.513 1.00 93.62 99 GLN A N 1
ATOM 721 C CA . GLN A 1 99 ? -3.546 -0.601 14.056 1.00 93.62 99 GLN A CA 1
ATOM 722 C C . GLN A 1 99 ? -4.881 -1.282 14.326 1.00 93.62 99 GLN A C 1
ATOM 724 O O . GLN A 1 99 ? -5.480 -1.008 15.361 1.00 93.62 99 GLN A O 1
ATOM 729 N N . ASP A 1 100 ? -5.331 -2.173 13.449 1.00 91.56 100 ASP A N 1
ATOM 730 C CA . ASP A 1 100 ? -6.566 -2.927 13.649 1.00 91.56 100 ASP A CA 1
ATOM 731 C C . ASP A 1 100 ? -6.440 -3.847 14.864 1.00 91.56 100 ASP A C 1
ATOM 733 O O . ASP A 1 100 ? -7.289 -3.806 15.750 1.00 91.56 100 ASP A O 1
ATOM 737 N N . SER A 1 101 ? -5.319 -4.564 14.999 1.00 86.31 101 SER A N 1
ATOM 738 C CA . SER A 1 101 ? -5.045 -5.380 16.187 1.00 86.31 101 SER A CA 1
ATOM 739 C C . SER A 1 101 ? -5.015 -4.554 17.479 1.00 86.31 101 SER A C 1
ATOM 741 O O . SER A 1 101 ? -5.588 -4.970 18.489 1.00 86.31 101 SER A O 1
ATOM 743 N N . VAL A 1 102 ? -4.387 -3.373 17.461 1.00 90.19 102 VAL A N 1
ATOM 744 C CA . VAL A 1 102 ? -4.359 -2.469 18.620 1.00 90.19 102 VAL A CA 1
ATOM 745 C C . VAL A 1 102 ? -5.756 -1.931 18.920 1.00 90.19 102 VAL A C 1
ATOM 747 O O . VAL A 1 102 ? -6.172 -1.954 20.074 1.00 90.19 102 VAL A O 1
ATOM 750 N N . ARG A 1 103 ? -6.513 -1.499 17.906 1.00 89.00 103 ARG A N 1
ATOM 751 C CA . ARG A 1 103 ? -7.891 -1.009 18.063 1.00 89.00 103 ARG A CA 1
ATOM 752 C C . ARG A 1 103 ? -8.818 -2.082 18.613 1.00 89.00 103 ARG A C 1
ATOM 754 O O . ARG A 1 103 ? -9.648 -1.776 19.461 1.00 89.00 103 ARG A O 1
ATOM 761 N N . GLU A 1 104 ? -8.690 -3.322 18.161 1.00 86.50 104 GLU A N 1
ATOM 762 C CA . GLU A 1 104 ? -9.448 -4.447 18.706 1.00 86.50 104 GLU A CA 1
ATOM 763 C C . GLU A 1 104 ? -9.081 -4.735 20.162 1.00 86.50 104 GLU A C 1
ATOM 765 O O . GLU A 1 104 ? -9.968 -4.981 20.981 1.00 86.50 104 GLU A O 1
ATOM 770 N N . GLY A 1 105 ? -7.788 -4.688 20.497 1.00 83.56 105 GLY A N 1
ATOM 771 C CA . GLY A 1 105 ? -7.311 -4.828 21.872 1.00 83.56 105 GLY A CA 1
ATOM 772 C C . GLY A 1 105 ? -7.863 -3.730 22.780 1.00 83.56 105 GLY A C 1
ATOM 773 O O . GLY A 1 105 ? -8.405 -4.023 23.844 1.00 83.56 105 GLY A O 1
ATOM 774 N N . GLU A 1 106 ? -7.794 -2.483 22.319 1.00 82.06 106 GLU A N 1
ATOM 775 C CA . GLU A 1 106 ? -8.316 -1.303 23.005 1.00 82.06 106 GLU A CA 1
ATOM 776 C C . GLU A 1 106 ? -9.828 -1.404 23.217 1.00 82.06 106 GLU A C 1
ATOM 778 O O . GLU A 1 106 ? -10.303 -1.245 24.337 1.00 82.06 106 GLU A O 1
ATOM 783 N N . ARG A 1 107 ? -10.588 -1.755 22.170 1.00 81.38 107 ARG A N 1
ATOM 784 C CA . ARG A 1 107 ? -12.043 -1.960 22.254 1.00 81.38 107 ARG A CA 1
ATOM 785 C C . ARG A 1 107 ? -12.405 -3.044 23.262 1.00 81.38 107 ARG A C 1
ATOM 787 O O . ARG A 1 107 ? -13.292 -2.830 24.081 1.00 81.38 107 ARG A O 1
ATOM 794 N N . LYS A 1 108 ? -11.705 -4.185 23.243 1.00 80.56 108 LYS A N 1
ATOM 795 C CA . LYS A 1 108 ? -11.918 -5.271 24.215 1.00 80.56 108 LYS A CA 1
ATOM 796 C C . LYS A 1 108 ? -11.587 -4.838 25.640 1.00 80.56 108 LYS A C 1
ATOM 798 O O . LYS A 1 108 ? -12.263 -5.289 26.561 1.00 80.56 108 LYS A O 1
ATOM 803 N N . ARG A 1 109 ? -10.551 -4.013 25.828 1.00 81.56 109 ARG A N 1
ATOM 804 C CA . ARG A 1 109 ? -10.194 -3.479 27.146 1.00 81.56 109 ARG A CA 1
ATOM 805 C C . ARG A 1 109 ? -11.268 -2.517 27.642 1.00 81.56 109 ARG A C 1
ATOM 807 O O . ARG A 1 109 ? -11.827 -2.767 28.695 1.00 81.56 109 ARG A O 1
ATOM 814 N N . ILE A 1 110 ? -11.631 -1.520 26.836 1.00 78.69 110 ILE A N 1
ATOM 815 C CA . ILE A 1 110 ? -12.675 -0.539 27.163 1.00 78.69 110 ILE A CA 1
ATOM 816 C C . ILE A 1 110 ? -13.999 -1.235 27.496 1.00 78.69 110 ILE A C 1
ATOM 818 O O . ILE A 1 110 ? -14.617 -0.904 28.498 1.00 78.69 110 ILE A O 1
ATOM 822 N N . ALA A 1 111 ? -14.424 -2.219 26.698 1.00 77.56 111 ALA A N 1
ATOM 823 C CA . ALA A 1 111 ? -15.654 -2.960 26.968 1.00 77.56 111 ALA A CA 1
ATOM 824 C C . ALA A 1 111 ? -15.616 -3.671 28.331 1.00 77.56 111 ALA A C 1
ATOM 826 O O . ALA A 1 111 ? -16.607 -3.653 29.050 1.00 77.56 111 ALA A O 1
ATOM 827 N N . ARG A 1 112 ? -14.468 -4.261 28.695 1.00 80.69 112 ARG A N 1
ATOM 828 C CA . ARG A 1 112 ? -14.288 -4.929 29.990 1.00 80.69 112 ARG A CA 1
ATOM 829 C C . ARG A 1 112 ? -14.269 -3.934 31.145 1.00 80.69 112 ARG A C 1
ATOM 831 O O . ARG A 1 112 ? -14.976 -4.152 32.116 1.00 80.69 112 ARG A O 1
ATOM 838 N N . ASP A 1 113 ? -13.501 -2.858 31.019 1.00 80.56 113 ASP A N 1
ATOM 839 C CA . ASP A 1 113 ? -13.368 -1.848 32.071 1.00 80.56 113 ASP A CA 1
ATOM 840 C C . ASP A 1 113 ? -14.736 -1.196 32.356 1.00 80.56 113 ASP A C 1
ATOM 842 O O . ASP A 1 113 ? -15.131 -1.059 33.511 1.00 80.56 113 ASP A O 1
ATOM 846 N N . ILE A 1 114 ? -15.511 -0.890 31.305 1.00 79.94 114 ILE A N 1
ATOM 847 C CA . ILE A 1 114 ? -16.881 -0.368 31.424 1.00 79.94 114 ILE A CA 1
ATOM 848 C C . ILE A 1 114 ? -17.812 -1.385 32.101 1.00 79.94 114 ILE A C 1
ATOM 850 O O . ILE A 1 114 ? -18.571 -1.000 32.991 1.00 79.94 114 ILE A O 1
ATOM 854 N N . ASP A 1 115 ? -17.777 -2.660 31.699 1.00 78.88 115 ASP A N 1
ATOM 855 C CA . ASP A 1 115 ? -18.620 -3.705 32.300 1.00 78.88 115 ASP A CA 1
ATOM 856 C C . ASP A 1 115 ? -18.283 -3.948 33.775 1.00 78.88 115 ASP A C 1
ATOM 858 O O . ASP A 1 115 ? -19.191 -4.105 34.597 1.00 78.88 115 ASP A O 1
ATOM 862 N N . ASP A 1 116 ? -16.996 -3.962 34.122 1.00 81.00 116 ASP A N 1
ATOM 863 C CA . ASP A 1 116 ? -16.536 -4.218 35.483 1.00 81.00 116 ASP A CA 1
ATOM 864 C C . ASP A 1 116 ? -16.864 -3.030 36.404 1.00 81.00 116 ASP A C 1
ATOM 866 O O . ASP A 1 116 ? -17.465 -3.230 37.464 1.00 81.00 116 ASP A O 1
ATOM 870 N N . GLU A 1 117 ? -16.552 -1.792 36.000 1.00 84.62 117 GLU A N 1
ATOM 871 C CA . GLU A 1 117 ? -16.820 -0.597 36.815 1.00 84.62 117 GLU A CA 1
ATOM 872 C C . GLU A 1 117 ? -18.324 -0.320 36.956 1.00 84.62 117 GLU A C 1
ATOM 874 O O . GLU A 1 117 ? -18.832 -0.168 38.072 1.00 84.62 117 GLU A O 1
ATOM 879 N N . LEU A 1 118 ? -19.076 -0.296 35.848 1.00 83.25 118 LEU A N 1
ATOM 880 C CA . LEU A 1 118 ? -20.515 -0.016 35.906 1.00 83.25 118 LEU A CA 1
ATOM 881 C C . LEU A 1 118 ? -21.292 -1.181 36.524 1.00 83.25 118 LEU A C 1
ATOM 883 O O . LEU A 1 118 ? -22.248 -0.955 37.269 1.00 83.25 118 LEU A O 1
ATOM 887 N N . GLY A 1 119 ? -20.882 -2.424 36.264 1.00 83.44 119 GLY A N 1
ATOM 888 C CA . GLY A 1 119 ? -21.493 -3.608 36.858 1.00 83.44 119 GLY A CA 1
ATOM 889 C C . GLY A 1 119 ? -21.387 -3.607 38.382 1.00 83.44 119 GLY A C 1
ATOM 890 O O . GLY A 1 119 ? -22.387 -3.845 39.063 1.00 83.44 119 GLY A O 1
ATOM 891 N N . GLN A 1 120 ? -20.212 -3.280 38.927 1.00 85.25 120 GLN A N 1
ATOM 892 C CA . GLN A 1 120 ? -20.006 -3.188 40.375 1.00 85.25 120 GLN A CA 1
ATOM 893 C C . GLN A 1 120 ? -20.860 -2.088 41.012 1.00 85.25 120 GLN A C 1
ATOM 895 O O . GLN A 1 120 ? -21.553 -2.351 41.998 1.00 85.25 120 GLN A O 1
ATOM 900 N N . VAL A 1 121 ? -20.871 -0.886 40.426 1.00 88.56 121 VAL A N 1
ATOM 901 C CA . VAL A 1 121 ? -21.665 0.246 40.936 1.00 88.56 121 VAL A CA 1
ATOM 902 C C . VAL A 1 121 ? -23.160 -0.085 40.939 1.00 88.56 121 VAL A C 1
ATOM 904 O O . VAL A 1 121 ? -23.852 0.160 41.929 1.00 88.56 121 VAL A O 1
ATOM 907 N N . LEU A 1 122 ? -23.673 -0.695 39.868 1.00 88.06 122 LEU A N 1
ATOM 908 C CA . LEU A 1 122 ? -25.087 -1.063 39.768 1.00 88.06 122 LEU A CA 1
ATOM 909 C C . LEU A 1 122 ? -25.469 -2.199 40.732 1.00 88.06 122 LEU A C 1
ATOM 911 O O . LEU A 1 122 ? -26.571 -2.186 41.280 1.00 88.06 122 LEU A O 1
ATOM 915 N N . ILE A 1 123 ? -24.579 -3.166 40.977 1.00 89.06 123 ILE A N 1
ATOM 916 C CA . ILE A 1 123 ? -24.809 -4.230 41.969 1.00 89.06 123 ILE A CA 1
ATOM 917 C C . ILE A 1 123 ? -24.853 -3.653 43.388 1.00 89.06 123 ILE A C 1
ATOM 919 O O . ILE A 1 123 ? -25.745 -4.019 44.157 1.00 89.06 123 ILE A O 1
ATOM 923 N N . ALA A 1 124 ? -23.941 -2.736 43.723 1.00 92.31 124 ALA A N 1
ATOM 924 C CA . ALA A 1 124 ? -23.940 -2.055 45.016 1.00 92.31 124 ALA A CA 1
ATOM 925 C C . ALA A 1 124 ? -25.241 -1.264 45.228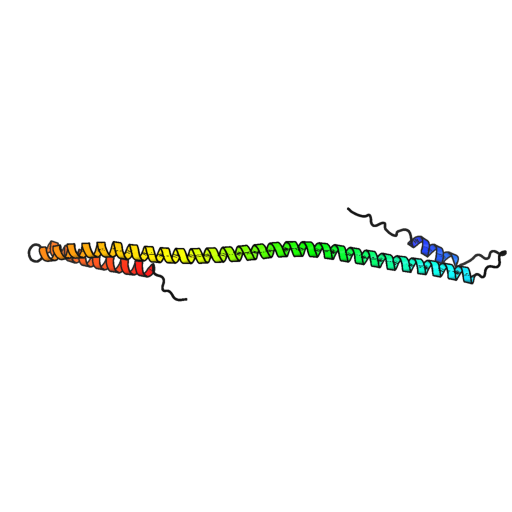 1.00 92.31 124 ALA A C 1
ATOM 927 O O . ALA A 1 124 ? -25.931 -1.462 46.228 1.00 92.31 124 ALA A O 1
ATOM 928 N N . LEU A 1 125 ? -25.652 -0.472 44.231 1.00 90.19 125 LEU A N 1
ATOM 929 C CA . LEU A 1 125 ? -26.897 0.295 44.286 1.00 90.19 125 LEU A CA 1
ATOM 930 C C . LEU A 1 125 ? -28.134 -0.609 44.413 1.00 90.19 125 LEU A C 1
ATOM 932 O O . LEU A 1 125 ? -29.064 -0.305 45.161 1.00 90.19 125 LEU A O 1
ATOM 936 N N . ARG A 1 126 ? -28.150 -1.759 43.724 1.00 91.00 126 ARG A N 1
ATOM 937 C CA . ARG A 1 126 ? -29.224 -2.754 43.862 1.00 91.00 126 ARG A CA 1
ATOM 938 C C . ARG A 1 126 ? -29.313 -3.285 45.289 1.00 91.00 126 ARG A C 1
ATOM 940 O O . ARG A 1 126 ? -30.421 -3.447 45.804 1.00 91.00 126 ARG A O 1
ATOM 947 N N . ALA A 1 127 ? -28.173 -3.586 45.908 1.00 90.88 127 ALA A N 1
ATOM 948 C CA . ALA A 1 127 ? -28.123 -4.087 47.276 1.00 90.88 127 ALA A CA 1
ATOM 949 C C . ALA A 1 127 ? -28.660 -3.042 48.267 1.00 90.88 127 ALA A C 1
ATOM 951 O O . ALA A 1 127 ? -29.520 -3.372 49.084 1.00 90.88 127 ALA A O 1
ATOM 952 N N . GLU A 1 128 ? -28.251 -1.777 48.137 1.00 91.56 128 GLU A N 1
ATOM 953 C CA . GLU A 1 128 ? -28.759 -0.669 48.958 1.00 91.56 128 GLU A CA 1
ATOM 954 C C . GLU A 1 128 ? -30.277 -0.479 48.811 1.00 91.56 128 GLU A C 1
ATOM 956 O O . GLU A 1 128 ? -30.999 -0.405 49.809 1.00 91.56 128 GLU A O 1
ATOM 961 N N . LEU A 1 129 ? -30.797 -0.487 47.578 1.00 91.56 129 LEU A N 1
ATOM 962 C CA . LEU A 1 129 ? -32.239 -0.394 47.330 1.00 91.56 129 LEU A CA 1
ATOM 963 C C . LEU A 1 129 ? -33.003 -1.601 47.888 1.00 91.56 129 LEU A C 1
ATOM 965 O O . LEU A 1 129 ? -34.103 -1.442 48.415 1.00 91.56 129 LEU A O 1
ATOM 969 N N . SER A 1 130 ? -32.424 -2.801 47.818 1.00 90.50 130 SER A N 1
ATOM 970 C CA . SER A 1 130 ? -33.030 -4.012 48.387 1.00 90.50 130 SER A CA 1
ATOM 971 C C . SER A 1 130 ? -33.142 -3.905 49.910 1.00 90.50 130 SER A C 1
ATOM 973 O O . SER A 1 130 ? -34.184 -4.230 50.478 1.00 90.50 130 SER A O 1
ATOM 975 N N . LEU A 1 131 ? -32.111 -3.372 50.575 1.00 91.81 131 LEU A N 1
ATOM 976 C CA . LEU A 1 131 ? -32.143 -3.095 52.014 1.00 91.81 131 LEU A CA 1
ATOM 977 C C . LEU A 1 131 ? -33.223 -2.060 52.363 1.00 91.81 131 LEU A C 1
ATOM 979 O O . LEU A 1 131 ? -34.000 -2.278 53.292 1.00 91.81 131 LEU A O 1
ATOM 983 N N . MET A 1 132 ? -33.345 -0.977 51.585 1.00 89.44 132 MET A N 1
ATOM 984 C CA . MET A 1 132 ? -34.420 0.012 51.758 1.00 89.44 132 MET A CA 1
ATOM 985 C C . MET A 1 132 ? -35.818 -0.581 51.522 1.00 89.44 132 MET A C 1
ATOM 987 O O . MET A 1 132 ? -36.783 -0.202 52.192 1.00 89.44 132 MET A O 1
ATOM 991 N N . GLN A 1 133 ? -35.957 -1.514 50.577 1.00 90.12 133 GLN A N 1
ATOM 992 C CA . GLN A 1 133 ? -37.224 -2.187 50.302 1.00 90.12 133 GLN A CA 1
ATOM 993 C C . GLN A 1 133 ? -37.637 -3.083 51.476 1.00 90.12 133 GLN A C 1
ATOM 995 O O . GLN A 1 133 ? -38.791 -3.029 51.903 1.00 90.12 133 GLN A O 1
ATOM 1000 N N . VAL A 1 134 ? -36.699 -3.850 52.039 1.00 89.94 134 VAL A N 1
ATOM 1001 C CA . VAL A 1 134 ? -36.940 -4.679 53.230 1.00 89.94 134 VAL A CA 1
ATOM 1002 C C . VAL A 1 134 ? -37.274 -3.806 54.443 1.00 89.94 134 VAL A C 1
ATOM 1004 O O . VAL A 1 134 ? -38.246 -4.085 55.136 1.00 89.94 134 VAL A O 1
ATOM 1007 N N . ALA A 1 135 ? -36.543 -2.710 54.664 1.00 87.94 135 ALA A N 1
ATOM 1008 C CA . ALA A 1 135 ? -36.779 -1.803 55.791 1.00 87.94 135 ALA A CA 1
ATOM 1009 C C . ALA A 1 135 ? -38.129 -1.062 55.720 1.00 87.94 135 ALA A C 1
ATOM 1011 O O . ALA A 1 135 ? -38.694 -0.701 56.747 1.00 87.94 135 ALA A O 1
ATOM 1012 N N . SER A 1 136 ? -38.661 -0.828 54.516 1.00 87.62 136 SER A N 1
ATOM 1013 C CA . SER A 1 136 ? -39.967 -0.176 54.317 1.00 87.62 136 SER A CA 1
ATOM 1014 C C . SER A 1 136 ? -41.152 -1.147 54.329 1.00 87.62 136 SER A C 1
ATOM 1016 O O . SER A 1 136 ? -42.304 -0.697 54.339 1.00 87.62 136 SER A O 1
ATOM 1018 N N . ALA A 1 137 ? -40.896 -2.461 54.356 1.00 86.44 137 ALA A N 1
ATOM 1019 C CA . ALA A 1 137 ? -41.931 -3.485 54.385 1.00 86.44 137 ALA A CA 1
ATOM 1020 C C . ALA A 1 137 ? -42.796 -3.345 55.649 1.00 86.44 137 ALA A C 1
ATOM 1022 O O . ALA A 1 137 ? -42.298 -3.340 56.771 1.00 86.44 137 ALA A O 1
ATOM 1023 N N . GLY A 1 138 ? -44.109 -3.195 55.466 1.00 79.75 138 GLY A N 1
ATOM 1024 C CA . GLY A 1 138 ? -45.075 -3.072 56.564 1.00 79.75 138 GLY A CA 1
ATOM 1025 C C . GLY A 1 138 ? -45.120 -1.711 57.276 1.00 79.75 138 GLY A C 1
ATOM 1026 O O . GLY A 1 138 ? -46.101 -1.450 57.962 1.00 79.75 138 GLY A O 1
ATOM 1027 N N . ILE A 1 139 ? -44.129 -0.828 57.087 1.00 85.31 139 ILE A N 1
ATOM 1028 C CA . ILE A 1 139 ? -44.088 0.505 57.725 1.00 85.31 139 ILE A CA 1
ATOM 1029 C C . ILE A 1 139 ? -44.633 1.586 56.783 1.00 85.31 139 ILE A C 1
ATOM 1031 O O . ILE A 1 139 ? -45.496 2.376 57.162 1.00 85.31 139 ILE A O 1
ATOM 1035 N N . HIS A 1 140 ? -44.156 1.614 55.533 1.00 86.88 140 HIS A N 1
ATOM 1036 C CA . HIS A 1 140 ? -44.560 2.620 54.551 1.00 86.88 140 HIS A CA 1
ATOM 1037 C C . HIS A 1 140 ? -44.839 1.987 53.177 1.00 86.88 140 HIS A C 1
ATOM 1039 O O . HIS A 1 140 ? -43.915 1.810 52.377 1.00 86.88 140 HIS A O 1
ATOM 1045 N N . PRO A 1 141 ? -46.112 1.679 52.855 1.00 85.38 141 PRO A N 1
ATOM 1046 C CA . PRO A 1 141 ? -46.464 0.943 51.638 1.00 85.38 141 PRO A CA 1
ATOM 1047 C C . PRO A 1 141 ? -46.130 1.711 50.351 1.00 85.38 141 PRO A C 1
ATOM 1049 O O . PRO A 1 141 ? -45.659 1.112 49.387 1.00 85.38 141 PRO A O 1
ATOM 1052 N N . ALA A 1 142 ? -46.295 3.039 50.343 1.00 86.69 142 ALA A N 1
ATOM 1053 C CA . ALA A 1 142 ? -45.960 3.876 49.188 1.00 86.69 142 ALA A CA 1
ATOM 1054 C C . ALA A 1 142 ? -44.453 3.855 48.869 1.00 86.69 142 ALA A C 1
ATOM 1056 O O . ALA A 1 142 ? -44.055 3.742 47.708 1.00 86.69 142 ALA A O 1
ATOM 1057 N N . THR A 1 143 ? -43.602 3.920 49.897 1.00 86.38 143 THR A N 1
ATOM 1058 C CA . THR A 1 143 ? -42.141 3.882 49.746 1.00 86.38 143 THR A CA 1
ATOM 1059 C C . THR A 1 143 ? -41.676 2.500 49.307 1.00 86.38 143 THR A C 1
ATOM 1061 O O . THR A 1 143 ? -40.859 2.403 48.399 1.00 86.38 143 THR A O 1
ATOM 1064 N N . HIS A 1 144 ? -42.256 1.436 49.868 1.00 89.12 144 HIS A N 1
ATOM 1065 C CA . HIS A 1 144 ? -41.961 0.059 49.471 1.00 89.12 144 HIS A CA 1
ATOM 1066 C C . HIS A 1 144 ? -42.260 -0.192 47.984 1.00 89.12 144 HIS A C 1
ATOM 1068 O O . HIS A 1 144 ? -41.435 -0.755 47.260 1.00 89.12 144 HIS A O 1
ATOM 1074 N N . GLN A 1 145 ? -43.411 0.287 47.502 1.00 89.31 145 GLN A N 1
ATOM 1075 C CA . GLN A 1 145 ? -43.807 0.160 46.100 1.00 89.31 145 GLN A CA 1
ATOM 1076 C C . GLN A 1 145 ? -42.883 0.966 45.168 1.00 89.31 145 GLN A C 1
ATOM 1078 O O . GLN A 1 145 ? -42.477 0.471 44.115 1.00 89.31 145 GLN A O 1
ATOM 1083 N N . LYS A 1 146 ? -42.485 2.180 45.580 1.00 89.75 146 LYS A N 1
ATOM 1084 C CA . LYS A 1 146 ? -41.554 3.037 44.827 1.00 89.75 146 LYS A CA 1
ATOM 1085 C C . LYS A 1 146 ? -40.146 2.436 44.742 1.00 89.75 146 LYS A C 1
ATOM 1087 O O . LYS A 1 146 ? -39.566 2.420 43.657 1.00 89.75 146 LYS A O 1
ATOM 1092 N N . THR A 1 147 ? -39.613 1.901 45.841 1.00 89.50 147 THR A N 1
ATOM 1093 C CA . THR A 1 147 ? -38.302 1.230 45.858 1.00 89.50 147 THR A CA 1
ATOM 1094 C C . THR A 1 147 ? -38.317 -0.042 45.006 1.00 89.50 147 THR A C 1
ATOM 1096 O O . THR A 1 147 ? -37.379 -0.281 44.250 1.00 89.50 147 THR A O 1
ATOM 1099 N N . GLY A 1 148 ? -39.413 -0.810 45.029 1.00 88.69 148 GLY A N 1
ATOM 1100 C CA . GLY A 1 148 ? -39.599 -1.956 44.131 1.00 88.69 148 GLY A CA 1
ATOM 1101 C C . GLY A 1 148 ? -39.568 -1.566 42.646 1.00 88.69 148 GLY A C 1
ATOM 1102 O O . GLY A 1 148 ? -38.883 -2.207 41.852 1.00 88.69 148 GLY A O 1
ATOM 1103 N N . ALA A 1 149 ? -40.234 -0.470 42.267 1.00 91.06 149 ALA A N 1
ATOM 1104 C CA . ALA A 1 149 ? -40.183 0.051 40.898 1.00 91.06 149 ALA A CA 1
ATOM 1105 C C . ALA A 1 149 ? -38.774 0.538 40.492 1.00 91.06 149 ALA A C 1
ATOM 1107 O O . ALA A 1 149 ? -38.351 0.341 39.349 1.00 91.06 149 ALA A O 1
ATOM 1108 N N . MET A 1 150 ? -38.020 1.133 41.426 1.00 91.00 150 MET A N 1
ATOM 1109 C CA . MET A 1 150 ? -36.620 1.523 41.202 1.00 91.00 150 MET A CA 1
ATOM 1110 C C . MET A 1 150 ? -35.717 0.310 40.955 1.00 91.00 150 MET A C 1
ATOM 1112 O O . MET A 1 150 ? -34.909 0.351 40.031 1.00 91.00 150 MET A O 1
ATOM 1116 N N . ILE A 1 151 ? -35.891 -0.782 41.707 1.00 91.56 151 ILE A N 1
ATOM 1117 C CA . ILE A 1 151 ? -35.140 -2.032 41.494 1.00 91.56 151 ILE A CA 1
ATOM 1118 C C . ILE A 1 151 ? -35.433 -2.614 40.105 1.00 91.56 151 ILE A C 1
ATOM 1120 O O . ILE A 1 151 ? -34.502 -2.966 39.386 1.00 91.56 151 ILE A O 1
ATOM 1124 N N . VAL A 1 152 ? -36.699 -2.637 39.673 1.00 92.19 152 VAL A N 1
ATOM 1125 C CA . VAL A 1 152 ? -37.068 -3.102 38.320 1.00 92.19 152 VAL A CA 1
ATOM 1126 C C . VAL A 1 152 ? -36.422 -2.240 37.229 1.00 92.19 152 VAL A C 1
ATOM 1128 O O . VAL A 1 152 ? -35.923 -2.766 36.233 1.00 92.19 152 VAL A O 1
ATOM 1131 N N . THR A 1 153 ? -36.398 -0.919 37.420 1.00 91.69 153 THR A N 1
ATOM 1132 C CA . THR A 1 153 ? -35.757 0.017 36.480 1.00 91.69 153 THR A CA 1
ATOM 1133 C C . THR A 1 153 ? -34.242 -0.203 36.423 1.00 91.69 153 THR A C 1
ATOM 1135 O O . THR A 1 153 ? -33.659 -0.223 35.339 1.00 91.69 153 THR A O 1
ATOM 1138 N N . LEU A 1 154 ? -33.605 -0.438 37.573 1.00 92.06 154 LEU A N 1
ATOM 1139 C CA . LEU A 1 154 ? -32.181 -0.756 37.667 1.00 92.06 154 LEU A CA 1
ATOM 1140 C C . LEU A 1 154 ? -31.842 -2.082 36.966 1.00 92.0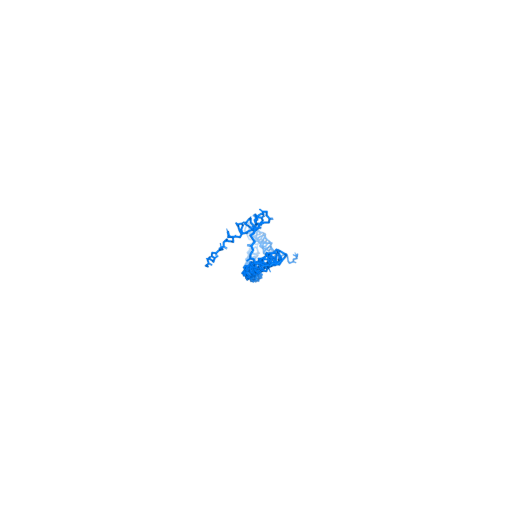6 154 LEU A C 1
ATOM 1142 O O . LEU A 1 154 ? -30.859 -2.159 36.233 1.00 92.06 154 LEU A O 1
ATOM 1146 N N . ASP A 1 155 ? -32.682 -3.107 37.123 1.00 88.81 155 ASP A N 1
ATOM 1147 C CA . ASP A 1 155 ? -32.523 -4.399 36.446 1.00 88.81 155 ASP A CA 1
ATOM 1148 C C . ASP A 1 155 ? -32.692 -4.293 34.920 1.00 88.81 155 ASP A C 1
ATOM 1150 O O . ASP A 1 155 ? -32.104 -5.078 34.166 1.00 88.81 155 ASP A O 1
ATOM 1154 N N . LEU A 1 156 ? -33.501 -3.342 34.438 1.00 90.38 156 LEU A N 1
ATOM 1155 C CA . LEU A 1 156 ? -33.599 -3.024 33.013 1.00 90.38 156 LEU A CA 1
ATOM 1156 C C . LEU A 1 156 ? -32.329 -2.315 32.518 1.00 90.38 156 LEU A C 1
ATOM 1158 O O . LEU A 1 156 ? -31.798 -2.686 31.472 1.00 90.38 156 LEU A O 1
ATOM 1162 N N . ALA A 1 157 ? -31.806 -1.353 33.284 1.00 86.25 157 ALA A N 1
ATOM 1163 C CA . ALA A 1 157 ? -30.562 -0.653 32.963 1.00 86.25 157 ALA A CA 1
ATOM 1164 C C . ALA A 1 157 ? -29.354 -1.608 32.930 1.00 86.25 157 ALA A C 1
ATOM 1166 O O . ALA A 1 157 ? -28.578 -1.574 31.979 1.00 86.25 157 ALA A O 1
ATOM 1167 N N . LEU A 1 158 ? -29.251 -2.529 33.896 1.00 86.50 158 LEU A N 1
ATOM 1168 C CA . LEU A 1 158 ? -28.242 -3.596 33.925 1.00 86.50 158 LEU A CA 1
ATOM 1169 C C . LEU A 1 158 ? -28.313 -4.505 32.692 1.00 86.50 158 LEU A C 1
ATOM 1171 O O . LEU A 1 158 ? -27.284 -4.892 32.141 1.00 86.50 158 LEU A O 1
ATOM 1175 N N . ARG A 1 159 ? -29.525 -4.861 32.250 1.00 85.56 159 ARG A N 1
ATOM 1176 C CA . ARG A 1 159 ? -29.717 -5.648 31.023 1.00 85.56 159 ARG A CA 1
ATOM 1177 C C . ARG A 1 159 ? -29.290 -4.871 29.782 1.00 85.56 159 ARG A C 1
ATOM 1179 O O . ARG A 1 159 ? -28.573 -5.431 28.961 1.00 85.56 159 ARG A O 1
ATOM 1186 N N . SER A 1 160 ? -29.687 -3.605 29.672 1.00 85.50 160 SER A N 1
ATOM 1187 C CA . SER A 1 160 ? -29.296 -2.725 28.564 1.00 85.50 160 SER A CA 1
ATOM 1188 C C . SER A 1 160 ? -27.776 -2.559 28.482 1.00 85.50 160 SER A C 1
ATOM 1190 O O . SER A 1 160 ? -27.192 -2.739 27.418 1.00 85.50 160 SER A O 1
ATOM 1192 N N . LEU A 1 161 ? -27.118 -2.327 29.623 1.00 85.25 161 LEU A N 1
ATOM 1193 C CA . LEU A 1 161 ? -25.663 -2.224 29.710 1.00 85.25 161 LEU A CA 1
ATOM 1194 C C . LEU A 1 161 ? -24.969 -3.495 29.204 1.00 85.25 161 LEU A C 1
ATOM 1196 O O . LEU A 1 161 ? -24.090 -3.405 28.355 1.00 85.25 161 LEU A O 1
ATOM 1200 N N . ARG A 1 162 ? -25.404 -4.680 29.659 1.00 79.19 162 ARG A N 1
ATOM 1201 C CA . ARG A 1 162 ? -24.834 -5.962 29.205 1.00 79.19 162 ARG A CA 1
ATOM 1202 C C . ARG A 1 162 ? -25.018 -6.202 27.709 1.00 79.19 162 ARG A C 1
ATOM 1204 O O . ARG A 1 162 ? -24.156 -6.811 27.085 1.00 79.19 162 ARG A O 1
ATOM 1211 N N . VAL A 1 163 ? -26.139 -5.757 27.137 1.00 80.50 163 VAL A N 1
ATOM 1212 C CA . VAL A 1 163 ? -26.372 -5.831 25.687 1.00 80.50 163 VAL A CA 1
ATOM 1213 C C . VAL A 1 163 ? -25.409 -4.896 24.955 1.00 80.50 163 VAL A C 1
ATOM 1215 O O . VAL A 1 163 ? -24.716 -5.351 24.053 1.00 80.50 163 VAL A O 1
ATOM 1218 N N . LEU A 1 164 ? -25.282 -3.641 25.393 1.00 77.81 164 LEU A N 1
ATOM 1219 C CA . LEU A 1 164 ? -24.373 -2.653 24.796 1.00 77.81 164 LEU A CA 1
ATOM 1220 C C . LEU A 1 164 ? -22.895 -3.069 24.893 1.00 77.81 164 LEU A C 1
ATOM 1222 O O . LEU A 1 164 ? -22.141 -2.937 23.930 1.00 77.81 164 LEU A O 1
ATOM 1226 N N . ALA A 1 165 ? -22.469 -3.620 26.028 1.00 74.00 165 ALA A N 1
ATOM 1227 C CA . ALA A 1 165 ? -21.123 -4.162 26.189 1.00 74.00 165 ALA A CA 1
ATOM 122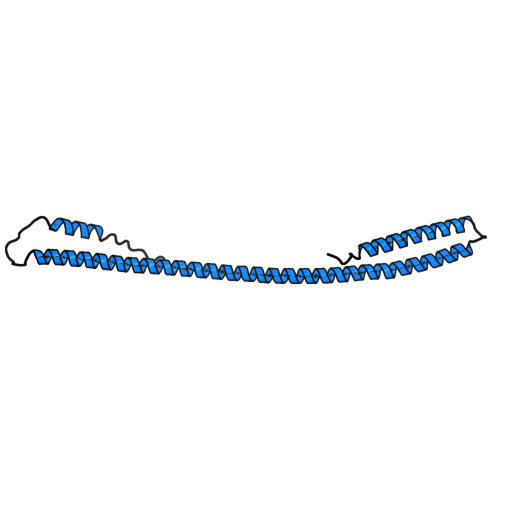8 C C . ALA A 1 165 ? -20.899 -5.442 25.367 1.00 74.00 165 ALA A C 1
ATOM 1230 O O . ALA A 1 165 ? -19.810 -5.668 24.833 1.00 74.00 165 ALA A O 1
ATOM 1231 N N . GLY A 1 166 ? -21.951 -6.246 25.192 1.00 67.94 166 GLY A N 1
ATOM 1232 C CA . GLY A 1 166 ? -21.978 -7.359 24.248 1.00 67.94 166 GLY A CA 1
ATOM 1233 C C . GLY A 1 166 ? -21.809 -6.907 22.795 1.00 67.94 166 GLY A C 1
ATOM 1234 O O . GLY A 1 166 ? -21.036 -7.515 22.063 1.00 67.94 166 GLY A O 1
ATOM 1235 N N . GLU A 1 167 ? -22.453 -5.814 22.383 1.00 67.75 167 GLU A N 1
ATOM 1236 C CA . GLU A 1 167 ? -22.316 -5.228 21.039 1.00 67.75 167 GLU A CA 1
ATOM 1237 C C . GLU A 1 167 ? -20.916 -4.637 20.787 1.00 67.75 167 GLU A C 1
ATOM 1239 O O . GLU A 1 167 ? -20.399 -4.707 19.671 1.00 67.75 167 GLU A O 1
ATOM 1244 N N . LEU A 1 168 ? -20.249 -4.127 21.830 1.00 65.00 168 LEU A N 1
ATOM 1245 C CA . LEU A 1 168 ? -18.837 -3.714 21.787 1.00 65.00 168 LEU A CA 1
ATOM 1246 C C . LEU A 1 168 ? -17.861 -4.892 21.622 1.00 65.00 168 LEU A C 1
ATOM 1248 O O . LEU A 1 168 ? -16.693 -4.687 21.276 1.00 65.00 168 LEU A O 1
ATOM 1252 N N . ARG A 1 169 ? -18.322 -6.126 21.853 1.00 57.41 169 ARG A N 1
ATOM 1253 C CA . ARG A 1 169 ? -17.555 -7.364 21.721 1.00 57.41 169 ARG A CA 1
ATOM 1254 C C . ARG A 1 169 ? -17.957 -8.042 20.403 1.00 57.41 169 ARG A C 1
ATOM 1256 O O . ARG A 1 169 ? -18.817 -8.919 20.419 1.00 57.41 169 ARG A O 1
ATOM 1263 N N . PRO A 1 170 ? -17.366 -7.675 19.246 1.00 49.12 170 PRO A N 1
ATOM 1264 C CA . PRO A 1 170 ? -17.748 -8.306 17.996 1.00 49.12 170 PRO A CA 1
ATOM 1265 C C . PRO A 1 170 ? -17.458 -9.802 18.094 1.00 49.12 170 PRO A C 1
ATOM 1267 O O . PRO A 1 170 ? -16.367 -10.220 18.504 1.00 49.12 170 PRO A O 1
ATOM 1270 N N . LEU A 1 171 ? -18.479 -10.587 17.752 1.00 47.16 171 LEU A N 1
ATOM 1271 C CA . LEU A 1 171 ? -18.387 -12.015 17.503 1.00 47.16 171 LEU A CA 1
ATOM 1272 C C . LEU A 1 171 ? -17.175 -12.246 16.603 1.00 47.16 171 LEU A C 1
ATOM 1274 O O . LEU A 1 171 ? -17.134 -11.809 15.456 1.00 47.16 171 LEU A O 1
ATOM 1278 N N . ALA A 1 172 ? -16.167 -12.903 17.159 1.00 50.94 172 ALA A N 1
ATOM 1279 C CA . ALA A 1 172 ? -15.094 -13.466 16.375 1.00 50.94 172 ALA A CA 1
ATOM 1280 C C . ALA A 1 172 ? -15.704 -14.551 15.478 1.00 50.94 172 ALA A C 1
ATOM 1282 O O . ALA A 1 172 ? -15.978 -15.640 15.971 1.00 50.94 172 ALA A O 1
ATOM 1283 N N . ALA A 1 173 ? -15.965 -14.248 14.208 1.00 37.69 173 ALA A N 1
ATOM 1284 C CA . ALA A 1 173 ? -16.093 -15.227 13.129 1.00 37.69 173 ALA A CA 1
ATOM 1285 C C . ALA A 1 173 ? -16.260 -14.517 11.779 1.00 37.69 173 ALA A C 1
ATOM 1287 O O . ALA A 1 173 ? -17.197 -13.737 11.608 1.00 37.69 173 ALA A O 1
ATOM 1288 N N . GLY A 1 174 ? -15.391 -14.859 10.824 1.00 39.19 174 GLY A N 1
ATOM 1289 C CA . GLY A 1 174 ? -15.527 -14.534 9.405 1.00 39.19 174 GLY A CA 1
ATOM 1290 C C . GLY A 1 174 ? -14.201 -14.219 8.751 1.00 39.19 174 GLY A C 1
ATOM 1291 O O . GLY A 1 174 ? -14.057 -13.057 8.324 1.00 39.19 174 GLY A O 1
#

Sequence (174 aa):
MKMSLTRPAGFLPALLLVGACVAGAGVPGAAFPSTTVTALIWLLGAAGALCLLLRRGIDLDDRARELAARLCLEQKARQVAESALLDTQTVLTRIVRQQDSVREGERKRIARDIDDELGQVLIALRAELSLMQVASAGIHPATHQKTGAMIVTLDLALRSLRVLAGELRPLAAG

pLDDT: mean 80.03, std 18.7, range [37.56, 98.19]